Protein AF-A0AAJ2TDB2-F1 (afdb_monomer_lite)

Radius of gyration: 16.54 Å; chains: 1; bounding box: 40×27×43 Å

Sequence (113 aa):
MKLNRLGFLSLLSLLGILGLFVDNSGLLGFFGFLYYLRYFFVIPDELFQENVRKAASIGFFTGVAATGLVFALRVVLPVSIAPSVALATTFIVSVACFTIALVVFEIREQRGI

Foldseek 3Di:
DPFQPLLCLLVLLVQLVVCVVDVDVLSVVSVVSVVSNVSRVPDDDPLLVVLLVVLLVQLVVQLVVLLVVVVVCVVPPVDDDDPVNSNSVSNCRSVVSSVVSSVVSVVCVVVVD

Secondary structure (DSSP, 8-state):
-PPPGGGGGGGGHHHHHHHHHSS-HHHHGGGGGGGGGGGGGS---HHHHHHHHHHHHHHHHHHHHHHHHHHHHHHHSS----HHHHHHHHHHHHHHHHHHHHHHHHHHHHTT-

pLDDT: mean 90.5, std 6.98, range [53.47, 97.75]

Structure (mmCIF, N/CA/C/O backbone):
data_AF-A0AAJ2TDB2-F1
#
_entry.id   AF-A0AAJ2TDB2-F1
#
loop_
_atom_site.group_PDB
_atom_site.id
_atom_site.type_symbol
_atom_site.label_atom_id
_atom_site.label_alt_id
_atom_site.label_comp_id
_atom_site.label_asym_id
_atom_site.label_entity_id
_atom_site.label_seq_id
_atom_site.pdbx_PDB_ins_code
_atom_site.Cartn_x
_atom_site.Cartn_y
_atom_site.Cartn_z
_atom_site.occupancy
_atom_site.B_iso_or_equiv
_atom_site.auth_seq_id
_atom_site.auth_comp_id
_atom_site.auth_asym_id
_atom_site.auth_atom_id
_atom_site.pdbx_PDB_model_num
ATOM 1 N N . MET A 1 1 ? -19.004 16.560 14.061 1.00 53.47 1 MET A N 1
ATOM 2 C CA . MET A 1 1 ? -18.507 15.261 13.550 1.00 53.47 1 MET A CA 1
ATOM 3 C C . MET A 1 1 ? -17.001 15.365 13.366 1.00 53.47 1 MET A C 1
ATOM 5 O O . MET A 1 1 ? -16.560 16.313 12.729 1.00 53.47 1 MET A O 1
ATOM 9 N N . LYS A 1 2 ? -16.202 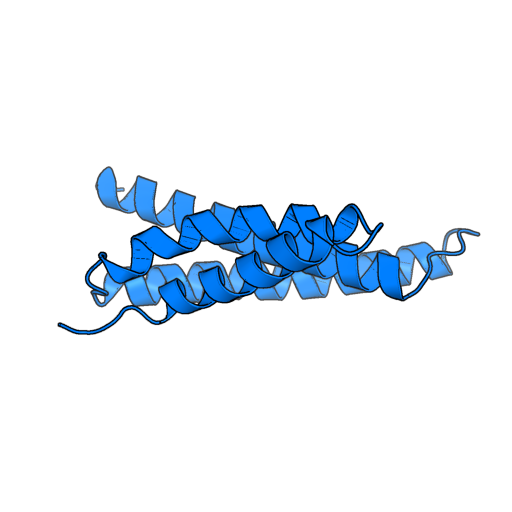14.463 13.952 1.00 67.62 2 LYS A N 1
ATOM 10 C CA . LYS A 1 2 ? -14.771 14.372 13.619 1.00 67.62 2 LYS A CA 1
ATOM 11 C C . LYS A 1 2 ? -14.659 13.661 12.270 1.00 67.62 2 LYS A C 1
ATOM 13 O O . LYS A 1 2 ? -15.073 12.514 12.162 1.00 67.62 2 LYS A O 1
ATOM 18 N N . LEU A 1 3 ? -14.150 14.354 11.254 1.00 78.38 3 LEU A N 1
ATOM 19 C CA . LEU A 1 3 ? -13.936 13.779 9.927 1.00 78.38 3 LEU A CA 1
ATOM 20 C C . LEU A 1 3 ? -12.788 12.761 9.982 1.00 78.38 3 LEU A C 1
ATOM 22 O O . LEU A 1 3 ? -11.709 13.071 10.495 1.00 78.38 3 LEU A O 1
ATOM 26 N N . ASN A 1 4 ? -13.001 11.559 9.449 1.00 87.44 4 ASN A N 1
ATOM 27 C CA . ASN A 1 4 ? -11.963 10.537 9.397 1.00 87.44 4 ASN A CA 1
ATOM 28 C C . ASN A 1 4 ? -10.972 10.830 8.265 1.00 87.44 4 ASN A C 1
ATOM 30 O O . ASN A 1 4 ? -11.334 10.855 7.088 1.00 87.44 4 ASN A O 1
ATOM 34 N N . ARG A 1 5 ? -9.697 11.014 8.620 1.00 88.25 5 ARG A N 1
ATOM 35 C CA . ARG A 1 5 ? -8.644 11.349 7.652 1.00 88.25 5 ARG A CA 1
ATOM 36 C C . ARG A 1 5 ? -8.361 10.220 6.661 1.00 88.25 5 ARG A C 1
ATOM 38 O O . ARG A 1 5 ? -7.878 10.500 5.571 1.00 88.25 5 ARG A O 1
ATOM 45 N N . LEU A 1 6 ? -8.699 8.974 6.995 1.00 91.88 6 LEU A N 1
ATOM 46 C CA . LEU A 1 6 ? -8.555 7.858 6.058 1.00 91.88 6 LEU A CA 1
ATOM 47 C C . LEU A 1 6 ? -9.476 7.962 4.853 1.00 91.88 6 LEU A C 1
ATOM 49 O O . LEU A 1 6 ? -9.132 7.443 3.796 1.00 91.88 6 LEU A O 1
ATOM 53 N N . GLY A 1 7 ? -10.600 8.673 4.981 1.00 90.88 7 GLY A N 1
ATOM 54 C CA . GLY A 1 7 ? -11.475 8.946 3.847 1.00 90.88 7 GLY A CA 1
ATOM 55 C C . GLY A 1 7 ? -10.728 9.628 2.701 1.00 90.88 7 GLY A C 1
ATOM 56 O O . GLY A 1 7 ? -10.973 9.313 1.547 1.00 90.88 7 GLY A O 1
ATOM 57 N N . PHE A 1 8 ? -9.730 10.472 2.988 1.00 93.62 8 PHE A N 1
ATOM 58 C CA . PHE A 1 8 ? -8.957 11.159 1.948 1.00 93.62 8 PHE A CA 1
ATOM 59 C C . PHE A 1 8 ? -8.136 10.225 1.054 1.00 93.62 8 PHE A C 1
ATOM 61 O O . PHE A 1 8 ? -7.792 10.630 -0.055 1.00 93.62 8 PHE A O 1
ATOM 68 N N . LEU A 1 9 ? -7.871 8.976 1.463 1.00 94.44 9 LEU A N 1
ATOM 69 C CA . LEU A 1 9 ? -7.261 7.993 0.563 1.00 94.44 9 LEU A CA 1
ATOM 70 C C . LEU A 1 9 ? -8.144 7.735 -0.661 1.00 94.44 9 LEU A C 1
ATOM 72 O O . LEU A 1 9 ? -7.618 7.427 -1.726 1.00 94.44 9 LEU A O 1
ATOM 76 N N . SER A 1 10 ? -9.462 7.925 -0.559 1.00 94.88 10 SER A N 1
ATOM 77 C CA . SER A 1 10 ? -10.351 7.775 -1.706 1.00 94.88 10 SER A CA 1
ATOM 78 C C . SER A 1 10 ? -10.112 8.811 -2.799 1.00 94.88 10 SER A C 1
ATOM 80 O O . SER A 1 10 ? -10.513 8.577 -3.928 1.00 94.88 10 SER A O 1
ATOM 82 N N . LEU A 1 11 ? -9.441 9.936 -2.525 1.00 94.62 11 LEU A N 1
ATOM 83 C CA . LEU A 1 11 ? -9.089 10.903 -3.571 1.00 94.62 11 LEU A CA 1
ATOM 84 C C . LEU A 1 11 ? -8.158 10.295 -4.625 1.00 94.62 11 LEU A C 1
ATOM 86 O O . LEU A 1 11 ? -8.188 10.712 -5.780 1.00 94.62 11 LEU A O 1
ATOM 90 N N . LEU A 1 12 ? -7.383 9.268 -4.261 1.00 94.06 12 LEU A N 1
ATOM 91 C CA . LEU A 1 12 ? -6.561 8.526 -5.212 1.00 94.06 12 LEU A CA 1
ATOM 92 C C . LEU A 1 12 ? -7.406 7.840 -6.291 1.00 94.06 12 LEU A C 1
ATOM 94 O O . LEU A 1 12 ? -6.919 7.674 -7.404 1.00 94.06 12 LEU A O 1
ATOM 98 N N . SER A 1 13 ? -8.682 7.524 -6.036 1.00 94.19 13 SER A N 1
ATOM 99 C CA . SER A 1 13 ? -9.551 6.940 -7.063 1.00 94.19 13 SER A CA 1
ATOM 100 C C . SER A 1 13 ? -9.858 7.895 -8.216 1.00 94.19 13 SER A C 1
ATOM 102 O O . SER A 1 13 ? -10.239 7.437 -9.292 1.00 94.19 13 SER A O 1
ATOM 104 N N . LEU A 1 14 ? -9.657 9.207 -8.039 1.00 93.38 14 LEU A N 1
ATOM 105 C CA . LEU A 1 14 ? -9.745 10.179 -9.132 1.00 93.38 14 LEU A CA 1
ATOM 106 C C .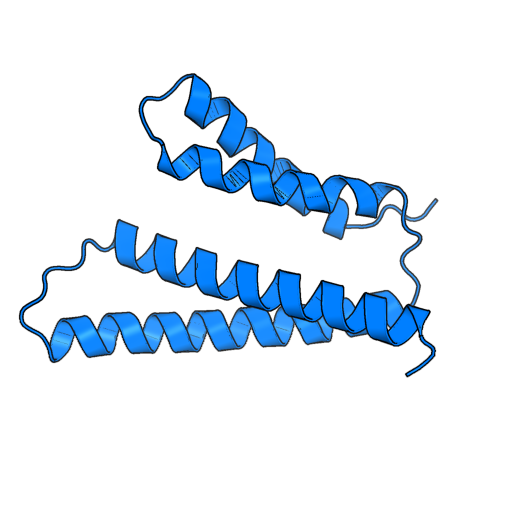 LEU A 1 14 ? -8.670 9.926 -10.201 1.00 93.38 14 LEU A C 1
ATOM 108 O O . LEU A 1 14 ? -8.906 10.196 -11.376 1.00 93.38 14 LEU A O 1
ATOM 112 N N . LEU A 1 15 ? -7.527 9.335 -9.831 1.00 92.25 15 LEU A N 1
ATOM 113 C CA . LEU A 1 15 ? -6.517 8.891 -10.799 1.00 92.25 15 LEU A CA 1
ATOM 114 C C . LEU A 1 15 ? -7.050 7.763 -11.693 1.00 92.25 15 LEU A C 1
ATOM 116 O O . LEU A 1 15 ? -6.709 7.708 -12.871 1.00 92.25 15 LEU A O 1
ATOM 120 N N . GLY A 1 16 ? -7.944 6.917 -11.170 1.00 90.75 16 GLY A N 1
ATOM 121 C CA . GLY A 1 16 ? -8.647 5.904 -11.959 1.00 90.75 16 GLY A CA 1
ATOM 122 C C . GLY A 1 16 ? -9.543 6.514 -13.031 1.00 90.75 16 GLY A C 1
ATOM 123 O O . GLY A 1 16 ? -9.565 6.028 -14.158 1.00 90.75 16 GLY A O 1
ATOM 124 N N . ILE A 1 17 ? -10.204 7.634 -12.718 1.00 89.44 17 ILE A N 1
ATOM 125 C CA . ILE A 1 17 ? -11.009 8.387 -13.688 1.00 89.44 17 ILE A CA 1
ATOM 126 C C . ILE A 1 17 ? -10.119 8.926 -14.813 1.00 89.44 17 ILE A C 1
ATOM 128 O O . ILE A 1 17 ? -10.480 8.808 -15.980 1.00 89.44 17 ILE A O 1
ATOM 132 N N . LEU A 1 18 ? -8.930 9.453 -14.494 1.00 89.81 18 LEU A N 1
ATOM 133 C CA . LEU A 1 18 ? -7.962 9.877 -15.514 1.00 89.81 18 LEU A CA 1
ATOM 134 C C . LEU A 1 18 ? -7.524 8.712 -16.414 1.00 89.81 18 LEU A C 1
ATOM 136 O O . LEU A 1 18 ? -7.347 8.908 -17.613 1.00 89.81 18 LEU A O 1
ATOM 140 N N . GLY A 1 19 ? -7.426 7.500 -15.866 1.00 86.94 19 GLY A N 1
ATOM 141 C CA . GLY A 1 19 ? -7.150 6.275 -16.621 1.00 86.94 19 GLY A CA 1
ATOM 142 C C . GLY A 1 19 ? -8.220 5.877 -17.642 1.00 86.94 19 GLY A C 1
ATOM 143 O O . GLY A 1 19 ? -7.958 5.009 -18.463 1.00 86.94 19 GLY A O 1
ATOM 144 N N . LEU A 1 20 ? -9.410 6.487 -17.615 1.00 85.75 20 LEU A N 1
ATOM 145 C CA . LEU A 1 20 ? -10.422 6.311 -18.665 1.00 85.75 20 LEU A CA 1
ATOM 146 C C . LEU A 1 20 ? -10.193 7.248 -19.858 1.00 85.75 20 LEU A C 1
ATOM 148 O O . LEU A 1 20 ? -10.619 6.945 -20.968 1.00 85.75 20 LEU A O 1
ATOM 152 N N . PHE A 1 21 ? -9.539 8.389 -19.628 1.00 88.00 21 PHE A N 1
ATOM 153 C CA . PHE A 1 21 ? -9.225 9.377 -20.665 1.00 88.00 21 PHE A CA 1
ATOM 154 C C . PHE A 1 21 ? -7.827 9.179 -21.259 1.00 88.00 21 PHE A C 1
ATOM 156 O O . PHE A 1 21 ? -7.552 9.636 -22.366 1.00 88.00 21 PHE A O 1
ATOM 163 N N . VAL A 1 22 ? -6.942 8.517 -20.517 1.00 84.25 22 VAL A N 1
ATOM 164 C CA . VAL A 1 22 ? -5.570 8.197 -20.912 1.00 84.25 22 VAL A CA 1
ATOM 165 C C . VAL A 1 22 ? -5.494 6.698 -21.178 1.00 84.25 22 VAL A C 1
ATOM 167 O O . VAL A 1 22 ? -5.959 5.925 -20.350 1.00 84.25 22 VAL A O 1
ATOM 170 N N . ASP A 1 23 ? -4.868 6.276 -22.280 1.00 81.19 23 ASP A N 1
ATOM 171 C CA . ASP A 1 23 ? -4.665 4.860 -22.647 1.00 81.19 23 ASP A CA 1
ATOM 172 C C . ASP A 1 23 ? -3.617 4.165 -21.746 1.00 81.19 23 ASP A C 1
ATOM 174 O O . ASP A 1 23 ? -2.597 3.638 -22.184 1.00 81.19 23 ASP A O 1
ATOM 178 N N . ASN A 1 24 ? -3.813 4.252 -20.429 1.00 84.12 24 ASN A N 1
ATOM 179 C CA . ASN A 1 24 ? -2.951 3.684 -19.407 1.00 84.12 24 ASN A CA 1
ATOM 180 C C . ASN A 1 24 ? -3.798 2.872 -18.428 1.00 84.12 24 ASN A C 1
ATOM 182 O O . ASN A 1 24 ? -4.280 3.373 -17.408 1.00 84.12 24 ASN A O 1
ATOM 186 N N . SER A 1 25 ? -3.918 1.576 -18.716 1.00 83.31 25 SER A N 1
ATOM 187 C CA . SER A 1 25 ? -4.698 0.633 -17.911 1.00 83.31 25 SER A CA 1
ATOM 188 C C . SER A 1 25 ? -4.218 0.524 -16.458 1.00 83.31 25 SER A C 1
ATOM 190 O O . SER A 1 25 ? -4.998 0.143 -15.590 1.00 83.31 25 SER A O 1
ATOM 192 N N . GLY A 1 26 ? -2.965 0.891 -16.158 1.00 84.00 26 GLY A N 1
ATOM 193 C CA . GLY A 1 26 ? -2.435 0.880 -14.793 1.00 84.00 26 GLY A CA 1
ATOM 194 C C . GLY A 1 26 ? -3.146 1.870 -13.867 1.00 84.00 26 GLY A C 1
ATOM 195 O O . GLY A 1 26 ? -3.305 1.598 -12.677 1.00 84.00 26 GLY A O 1
ATOM 196 N N . LEU A 1 27 ? -3.644 2.986 -14.410 1.00 88.88 27 LEU A N 1
ATOM 197 C CA . LEU A 1 27 ? -4.395 3.979 -13.641 1.00 88.88 27 LEU A CA 1
ATOM 198 C C . LEU A 1 27 ? -5.740 3.432 -13.146 1.00 88.88 27 LEU A C 1
ATOM 200 O O . LEU A 1 27 ? -6.181 3.800 -12.061 1.00 88.88 27 LEU A O 1
ATOM 204 N N . LEU A 1 28 ? -6.360 2.495 -13.869 1.00 90.56 28 LEU A N 1
ATOM 205 C CA . LEU A 1 28 ? -7.641 1.898 -13.472 1.00 90.56 28 LEU A CA 1
ATOM 206 C C . LEU A 1 28 ? -7.553 1.165 -12.124 1.00 90.56 28 LEU A C 1
ATOM 208 O O . LEU A 1 28 ? -8.534 1.118 -11.384 1.00 90.56 28 LEU A O 1
ATOM 212 N N . GLY A 1 29 ? -6.371 0.661 -11.750 1.00 89.25 29 GLY A N 1
ATOM 213 C CA . GLY A 1 29 ? -6.146 0.034 -10.443 1.00 89.25 29 GLY A CA 1
ATOM 214 C C . GLY A 1 29 ? -6.434 0.966 -9.259 1.00 89.25 29 GLY A C 1
ATOM 215 O O . GLY A 1 29 ? -6.816 0.504 -8.183 1.00 89.25 29 GLY A O 1
ATOM 216 N N . PHE A 1 30 ? -6.350 2.286 -9.458 1.00 93.25 30 PHE A N 1
ATOM 217 C CA . PHE A 1 30 ? -6.665 3.260 -8.418 1.00 93.25 30 PHE A CA 1
ATOM 218 C C . PHE A 1 30 ? -8.154 3.303 -8.048 1.00 93.25 30 PHE A C 1
ATOM 220 O O . PHE A 1 30 ? -8.487 3.794 -6.969 1.00 93.25 30 PHE A O 1
ATOM 227 N N . PHE A 1 31 ? -9.058 2.730 -8.851 1.00 93.75 31 PHE A N 1
ATOM 228 C CA . PHE A 1 31 ? -10.460 2.581 -8.444 1.00 93.75 31 PHE A CA 1
ATOM 229 C C 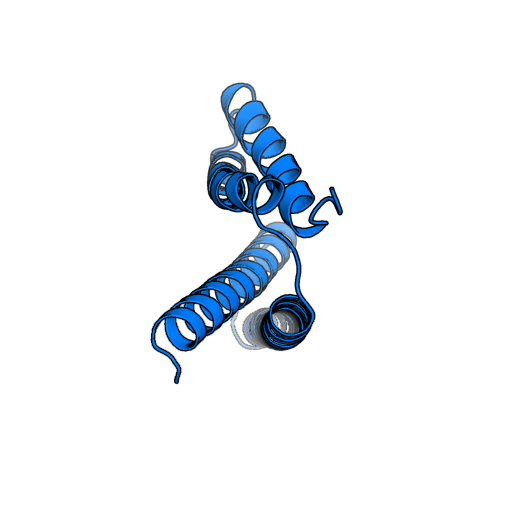. PHE A 1 31 ? -10.631 1.743 -7.172 1.00 93.75 31 PHE A C 1
ATOM 231 O O . PHE A 1 31 ? -11.597 1.957 -6.443 1.00 93.75 31 PHE A O 1
ATOM 238 N N . GLY A 1 32 ? -9.669 0.877 -6.827 1.00 91.88 32 GLY A N 1
ATOM 239 C CA . GLY A 1 32 ? -9.662 0.173 -5.541 1.00 91.88 32 GLY A CA 1
ATOM 240 C C . GLY A 1 32 ? -9.702 1.115 -4.329 1.00 91.88 32 GLY A C 1
ATOM 241 O O . GLY A 1 32 ? -10.266 0.767 -3.292 1.00 91.88 32 GLY A O 1
ATOM 242 N N . PHE A 1 33 ? -9.204 2.350 -4.466 1.00 95.06 33 PHE A N 1
ATOM 243 C CA . PHE A 1 33 ? -9.258 3.346 -3.396 1.00 95.06 33 PHE A CA 1
ATOM 244 C C . PHE A 1 33 ? -10.671 3.882 -3.114 1.00 95.06 33 PHE A C 1
ATOM 246 O O . PHE A 1 33 ? -10.881 4.468 -2.051 1.00 95.06 33 PHE A O 1
ATOM 253 N N . LEU A 1 34 ? -11.668 3.631 -3.977 1.00 95.06 34 LEU A N 1
ATOM 254 C CA . LEU A 1 34 ? -13.075 3.958 -3.685 1.00 95.06 34 LEU A CA 1
ATOM 255 C C . LEU A 1 34 ? -13.564 3.297 -2.395 1.00 95.06 34 LEU A C 1
ATOM 257 O O . LEU A 1 34 ? -14.408 3.861 -1.702 1.00 95.06 34 LEU A O 1
ATOM 261 N N . TYR A 1 35 ? -12.987 2.146 -2.032 1.00 93.31 35 TYR A N 1
ATOM 262 C CA . TYR A 1 35 ? -13.260 1.470 -0.767 1.00 93.31 35 TYR A CA 1
ATOM 263 C C . TYR A 1 35 ? -13.120 2.400 0.447 1.00 93.31 35 TYR A C 1
ATOM 265 O O . TYR A 1 35 ? -13.889 2.298 1.403 1.00 93.31 35 TYR A O 1
ATOM 273 N N . TYR A 1 36 ? -12.186 3.355 0.396 1.00 94.44 36 TYR A N 1
ATOM 274 C CA . TYR A 1 36 ? -11.921 4.269 1.502 1.00 94.44 36 TYR A CA 1
ATOM 275 C C . TYR A 1 36 ? -13.003 5.342 1.699 1.00 94.44 36 TYR A C 1
ATOM 277 O O . TYR A 1 36 ? -13.057 5.934 2.776 1.00 94.44 36 TYR A O 1
ATOM 285 N N . LEU A 1 37 ? -13.916 5.556 0.738 1.00 93.50 37 LEU A N 1
ATOM 286 C CA . LEU A 1 37 ? -15.018 6.524 0.881 1.00 93.50 37 LEU A CA 1
ATOM 287 C C . LEU A 1 37 ? -15.882 6.242 2.113 1.00 93.50 37 LEU A C 1
ATOM 289 O O . LEU A 1 37 ? -16.346 7.173 2.772 1.00 93.50 37 LEU A O 1
ATOM 293 N N . ARG A 1 38 ? -16.057 4.962 2.466 1.00 91.94 38 ARG A N 1
ATOM 294 C CA . ARG A 1 38 ? -16.851 4.555 3.633 1.00 91.94 38 ARG A CA 1
ATOM 295 C C . ARG A 1 38 ? -16.340 5.178 4.933 1.00 91.94 38 ARG A C 1
ATOM 297 O O . ARG A 1 38 ? -17.133 5.454 5.826 1.00 91.94 38 ARG A O 1
ATOM 304 N N . TYR A 1 39 ? -15.035 5.450 5.030 1.00 90.69 39 TYR A N 1
ATOM 305 C CA . TYR A 1 39 ? -14.429 5.975 6.249 1.00 90.69 39 TYR A CA 1
ATOM 306 C C . TYR A 1 39 ? -14.864 7.399 6.571 1.00 90.69 39 TYR A C 1
ATOM 308 O O . TYR A 1 39 ? -14.845 7.751 7.745 1.00 90.69 39 TYR A O 1
ATOM 316 N N . PHE A 1 40 ? -15.335 8.192 5.600 1.00 89.31 40 PHE A N 1
ATOM 317 C CA . PHE A 1 40 ? -15.923 9.506 5.892 1.00 89.31 40 PHE A CA 1
ATOM 318 C C . PHE A 1 40 ? -17.132 9.427 6.836 1.00 89.31 40 PHE A C 1
ATOM 320 O O . PHE A 1 40 ? -17.395 10.383 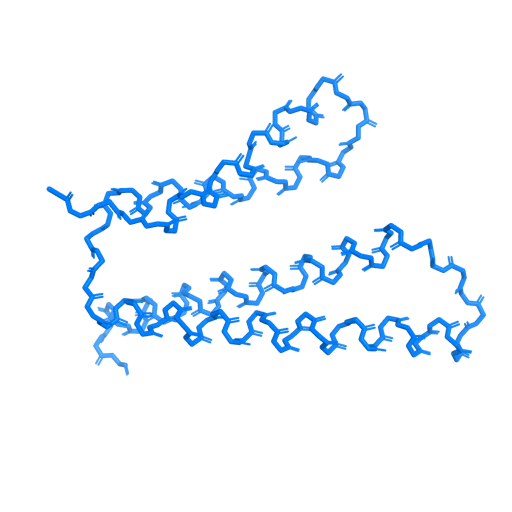7.564 1.00 89.31 40 PHE A O 1
ATOM 327 N N . PHE A 1 41 ? -17.823 8.284 6.856 1.00 86.38 41 PHE A N 1
ATOM 328 C CA . PHE A 1 41 ? -18.997 8.029 7.691 1.00 86.38 41 PHE A CA 1
ATOM 329 C C . PHE A 1 41 ? -18.674 7.231 8.966 1.00 86.38 41 PHE A C 1
ATOM 331 O O . PHE A 1 41 ? -19.558 7.024 9.793 1.00 86.38 41 PHE A O 1
ATOM 338 N N . VAL A 1 42 ? -17.421 6.799 9.150 1.00 85.38 42 VAL A N 1
ATOM 339 C CA . VAL A 1 42 ? -16.969 6.063 10.340 1.00 85.38 42 VAL A CA 1
ATOM 340 C C . VAL A 1 42 ? -16.421 7.046 11.368 1.00 85.38 42 VAL A C 1
ATOM 342 O O . VAL A 1 42 ? -15.562 7.872 11.049 1.00 85.38 42 VAL A O 1
ATOM 345 N N . ILE A 1 43 ? -16.888 6.941 12.613 1.00 84.88 43 ILE A N 1
ATOM 346 C CA . ILE A 1 43 ? -16.380 7.747 13.725 1.00 84.88 43 ILE A CA 1
ATOM 347 C C . ILE A 1 43 ? -15.012 7.185 14.141 1.00 84.88 43 ILE A C 1
ATOM 349 O O . ILE A 1 43 ? -14.942 6.023 14.527 1.00 84.88 43 ILE A O 1
ATOM 353 N N . PRO A 1 44 ? -13.926 7.975 14.074 1.00 82.44 44 PRO A N 1
ATOM 354 C CA . PRO A 1 44 ? -12.611 7.507 14.486 1.00 82.44 44 PRO A CA 1
ATOM 355 C C . PRO A 1 44 ? -12.498 7.537 16.017 1.00 82.44 44 PRO A C 1
ATOM 357 O O . PRO A 1 44 ? -12.265 8.605 16.594 1.00 82.44 44 PRO A O 1
ATOM 360 N N . ASP A 1 45 ? -12.669 6.388 16.663 1.00 87.94 45 ASP A N 1
ATOM 361 C CA . ASP A 1 45 ? -12.341 6.201 18.078 1.00 87.94 45 ASP A CA 1
ATOM 362 C C . ASP A 1 45 ? -10.835 5.925 18.284 1.00 87.94 45 ASP A C 1
ATOM 364 O O . ASP A 1 45 ? -10.042 5.914 17.335 1.00 87.94 45 ASP A O 1
ATOM 368 N N . GLU A 1 46 ? -10.404 5.797 19.543 1.00 88.44 46 GLU A N 1
ATOM 369 C CA . GLU A 1 46 ? -8.985 5.606 19.877 1.00 88.44 46 GLU A CA 1
ATOM 370 C C . GLU A 1 46 ? -8.450 4.249 19.403 1.00 88.44 46 GLU A C 1
ATOM 372 O O . GLU A 1 46 ? -7.329 4.182 18.889 1.00 88.44 46 GLU A O 1
ATOM 377 N N . LEU A 1 47 ? -9.265 3.195 19.506 1.00 88.88 47 LEU A N 1
ATOM 378 C CA . LEU A 1 47 ? -8.900 1.844 19.089 1.00 88.88 47 LEU A CA 1
ATOM 379 C C . LEU A 1 47 ? -8.728 1.761 17.568 1.00 88.88 47 LEU A C 1
ATOM 381 O O . LEU A 1 47 ? -7.719 1.247 17.082 1.00 88.88 47 LEU A O 1
ATOM 385 N N . PHE A 1 48 ? -9.640 2.368 16.811 1.00 90.81 48 PHE A N 1
ATOM 386 C CA . PHE A 1 48 ? -9.530 2.517 15.368 1.00 90.81 48 PHE A CA 1
ATOM 387 C C . PHE A 1 48 ? -8.238 3.244 14.985 1.00 90.81 48 PHE A C 1
ATOM 389 O O . PHE A 1 48 ? -7.499 2.779 14.120 1.00 90.81 48 PHE A O 1
ATOM 396 N N . GLN A 1 49 ? -7.899 4.355 15.650 1.00 91.25 49 GLN A N 1
ATOM 397 C CA . GLN A 1 49 ? -6.639 5.065 15.389 1.00 91.25 49 GLN A CA 1
ATOM 398 C C . GLN A 1 49 ? -5.405 4.192 15.662 1.00 91.25 49 GLN A C 1
ATOM 400 O O . GLN A 1 49 ? -4.417 4.271 14.926 1.00 91.25 49 GLN A O 1
ATOM 405 N N . GLU A 1 50 ? -5.444 3.347 16.690 1.00 93.75 50 GLU A N 1
ATOM 406 C CA . GLU A 1 50 ? -4.373 2.393 16.972 1.00 93.75 50 GLU A CA 1
ATOM 407 C C . GLU A 1 50 ? -4.269 1.310 15.887 1.00 93.75 50 GLU A C 1
ATOM 409 O O . GLU A 1 50 ? -3.175 1.055 15.374 1.00 93.75 50 GLU A O 1
ATOM 414 N N . ASN A 1 51 ? -5.397 0.728 15.473 1.00 94.19 51 ASN A N 1
ATOM 415 C CA . ASN A 1 51 ? -5.466 -0.265 14.398 1.00 94.19 51 ASN A CA 1
ATOM 416 C C . ASN A 1 51 ? -4.920 0.294 13.081 1.00 94.19 51 ASN A C 1
ATOM 418 O O . ASN A 1 51 ? -4.149 -0.367 12.385 1.00 94.19 51 ASN A O 1
ATOM 422 N N . VAL A 1 52 ? -5.223 1.555 12.785 1.00 94.75 52 VAL A N 1
ATOM 423 C CA . VAL A 1 52 ? -4.705 2.268 11.615 1.00 94.75 52 VAL A CA 1
ATOM 424 C C . VAL A 1 52 ? -3.194 2.451 11.692 1.00 94.75 52 VAL A C 1
ATOM 426 O O . VAL A 1 52 ? -2.510 2.232 10.696 1.00 94.75 52 VAL A O 1
ATOM 429 N N . ARG A 1 53 ? -2.637 2.795 12.860 1.00 95.50 53 ARG A N 1
ATOM 430 C CA . ARG A 1 53 ? -1.178 2.902 13.057 1.00 95.50 53 ARG A CA 1
ATOM 431 C C . ARG A 1 53 ? -0.472 1.551 12.932 1.00 95.50 53 ARG A C 1
ATOM 433 O O . ARG A 1 53 ? 0.606 1.483 12.336 1.00 95.50 53 ARG A O 1
ATOM 440 N N . LYS A 1 54 ? -1.076 0.478 13.452 1.00 95.88 54 LYS A N 1
ATOM 441 C CA . LYS A 1 54 ? -0.568 -0.897 13.301 1.00 95.88 54 LYS A CA 1
ATOM 442 C C . LYS A 1 54 ? -0.577 -1.314 11.833 1.00 95.88 54 LYS A C 1
ATOM 444 O O . LYS A 1 54 ? 0.449 -1.753 11.317 1.00 95.88 54 LYS A O 1
ATOM 449 N N . ALA A 1 55 ? -1.694 -1.103 11.139 1.00 96.69 55 ALA A N 1
ATOM 450 C CA . ALA A 1 55 ? -1.812 -1.381 9.713 1.00 96.69 55 ALA A CA 1
ATOM 451 C C . ALA A 1 55 ? -0.813 -0.548 8.895 1.00 96.69 55 ALA A C 1
ATOM 453 O O . ALA A 1 55 ? -0.140 -1.088 8.019 1.00 96.69 55 ALA A O 1
ATOM 454 N N . ALA A 1 56 ? -0.662 0.745 9.203 1.00 9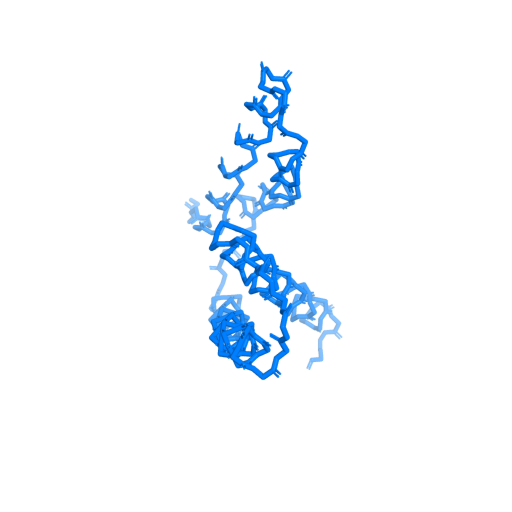6.19 56 ALA A N 1
ATOM 455 C CA . ALA A 1 56 ? 0.284 1.639 8.532 1.00 96.19 56 ALA A CA 1
ATOM 456 C C . ALA A 1 56 ? 1.732 1.177 8.714 1.00 96.19 56 ALA A C 1
ATOM 458 O O . ALA A 1 56 ? 2.496 1.172 7.752 1.00 96.19 56 ALA A O 1
ATOM 459 N N . SER A 1 57 ? 2.093 0.719 9.916 1.00 97.56 57 SER A N 1
ATOM 460 C CA . SER A 1 57 ? 3.404 0.116 10.177 1.00 97.56 57 SER A CA 1
ATOM 461 C C . SER A 1 57 ? 3.633 -1.122 9.306 1.00 97.56 57 SER A C 1
ATOM 463 O O . SER A 1 57 ? 4.675 -1.232 8.663 1.00 97.56 57 SER A O 1
ATOM 465 N N . ILE A 1 58 ? 2.646 -2.023 9.214 1.00 97.44 58 ILE A N 1
ATOM 466 C CA . ILE A 1 58 ? 2.723 -3.212 8.349 1.00 97.44 58 ILE A CA 1
ATOM 467 C C . ILE A 1 58 ? 2.906 -2.801 6.883 1.00 97.44 58 ILE A C 1
ATOM 469 O O . ILE A 1 58 ? 3.812 -3.300 6.216 1.00 97.44 58 ILE A O 1
ATOM 473 N N . GLY A 1 59 ? 2.096 -1.863 6.384 1.00 97.25 59 GLY A N 1
ATOM 474 C CA . GLY A 1 59 ? 2.218 -1.337 5.022 1.00 97.25 59 GLY A CA 1
ATOM 475 C C . GLY A 1 59 ? 3.589 -0.718 4.747 1.00 97.25 59 GLY A C 1
ATOM 476 O O . GLY A 1 59 ? 4.192 -0.977 3.706 1.00 97.25 59 GLY A O 1
ATOM 477 N N . PHE A 1 60 ? 4.130 0.049 5.693 1.00 97.31 60 PHE A N 1
ATOM 478 C CA . PHE A 1 60 ? 5.448 0.665 5.566 1.00 97.31 60 PHE A CA 1
ATOM 479 C C . PHE A 1 60 ? 6.563 -0.384 5.488 1.00 97.31 60 PHE A C 1
ATOM 481 O O . PHE A 1 60 ? 7.330 -0.394 4.526 1.00 97.31 60 PHE A O 1
ATOM 488 N N . PHE A 1 61 ? 6.635 -1.306 6.454 1.00 97.75 61 PHE A N 1
ATOM 489 C CA . PHE A 1 61 ? 7.698 -2.315 6.486 1.00 97.75 61 PHE A CA 1
ATOM 490 C C . PHE A 1 61 ? 7.619 -3.287 5.307 1.00 97.75 61 PHE A C 1
ATOM 492 O O . PHE A 1 61 ? 8.653 -3.637 4.742 1.00 97.75 61 PHE A O 1
ATOM 499 N N . THR A 1 62 ? 6.414 -3.677 4.883 1.00 97.69 62 THR A N 1
ATOM 500 C CA . THR A 1 62 ? 6.236 -4.501 3.675 1.00 97.69 62 THR A CA 1
ATOM 501 C C . THR A 1 62 ? 6.659 -3.755 2.411 1.00 97.69 62 THR A C 1
ATOM 503 O O . THR A 1 62 ? 7.318 -4.346 1.562 1.00 97.69 62 THR A O 1
ATOM 506 N N . GLY A 1 63 ? 6.382 -2.451 2.306 1.00 96.62 63 GLY A N 1
ATOM 507 C CA . GLY A 1 63 ? 6.858 -1.607 1.206 1.00 96.62 63 GLY A CA 1
ATOM 508 C C . GLY A 1 63 ? 8.383 -1.469 1.160 1.00 96.62 63 GLY A C 1
ATOM 509 O O . GLY A 1 63 ? 8.988 -1.604 0.093 1.00 96.62 63 GLY A O 1
ATOM 510 N N . VAL A 1 64 ? 9.025 -1.260 2.315 1.00 96.69 64 VAL A N 1
ATOM 511 C CA . VAL A 1 64 ? 10.494 -1.212 2.434 1.00 96.69 64 VAL A CA 1
ATOM 512 C C . VAL A 1 64 ? 11.111 -2.561 2.057 1.00 96.69 64 VAL A C 1
ATOM 514 O O . VAL A 1 64 ? 12.040 -2.605 1.250 1.00 96.69 64 VAL A O 1
ATOM 517 N N . ALA A 1 65 ? 10.564 -3.664 2.575 1.00 97.06 65 ALA A N 1
ATOM 518 C CA . ALA A 1 65 ? 11.025 -5.012 2.259 1.00 97.06 65 ALA A CA 1
ATOM 519 C C . ALA A 1 65 ? 10.859 -5.339 0.767 1.00 97.06 65 ALA A C 1
ATOM 521 O O . ALA A 1 65 ? 11.800 -5.819 0.137 1.00 97.06 65 ALA A O 1
ATOM 522 N N . ALA A 1 66 ? 9.702 -5.016 0.178 1.00 96.31 66 ALA A N 1
ATOM 523 C CA . ALA A 1 66 ? 9.448 -5.188 -1.249 1.00 96.31 66 ALA A CA 1
ATOM 524 C C . ALA A 1 66 ? 10.430 -4.370 -2.097 1.00 96.31 66 ALA A C 1
ATOM 526 O O . ALA A 1 66 ? 10.949 -4.868 -3.091 1.00 96.31 66 ALA A O 1
ATOM 527 N N . THR A 1 67 ? 10.736 -3.138 -1.682 1.00 94.38 67 THR A N 1
ATOM 528 C CA . THR A 1 67 ? 11.718 -2.291 -2.371 1.00 94.38 67 THR A CA 1
ATOM 529 C C . THR A 1 67 ? 13.099 -2.933 -2.346 1.00 94.38 67 THR A C 1
ATOM 531 O O . THR A 1 67 ? 13.700 -3.121 -3.403 1.00 94.38 67 THR A O 1
ATOM 534 N N . GLY A 1 68 ? 13.579 -3.344 -1.169 1.00 93.94 68 GLY A N 1
ATOM 535 C CA . GLY A 1 68 ? 14.857 -4.047 -1.044 1.00 93.94 68 GLY A CA 1
ATOM 536 C C . GLY A 1 68 ? 14.912 -5.315 -1.900 1.00 93.94 68 GLY A C 1
ATOM 537 O O . GLY A 1 68 ? 15.892 -5.536 -2.609 1.00 93.94 68 GLY A O 1
ATOM 538 N N . LEU A 1 69 ? 13.831 -6.101 -1.905 1.00 94.31 69 LEU A N 1
ATOM 539 C CA . LEU A 1 69 ? 13.722 -7.322 -2.699 1.00 94.31 69 LEU A CA 1
ATOM 540 C C . LEU A 1 69 ? 13.797 -7.044 -4.206 1.00 94.31 69 LEU A C 1
ATOM 542 O O . LEU A 1 69 ? 14.557 -7.708 -4.905 1.00 94.31 69 LEU A O 1
ATOM 546 N N . VAL A 1 70 ? 13.060 -6.054 -4.716 1.00 93.00 70 VAL A N 1
ATOM 547 C CA . VAL A 1 70 ? 13.069 -5.711 -6.149 1.00 93.00 70 VAL A CA 1
ATOM 548 C C . VAL A 1 70 ? 14.458 -5.255 -6.604 1.00 93.00 70 VAL A C 1
ATOM 550 O O . VAL A 1 70 ? 14.926 -5.677 -7.663 1.00 93.00 70 VAL A O 1
ATOM 553 N N . PHE A 1 71 ? 15.154 -4.442 -5.803 1.00 89.75 71 PHE A N 1
ATOM 554 C CA . PHE A 1 71 ? 16.524 -4.027 -6.119 1.00 89.75 71 PHE A CA 1
ATOM 555 C C . PHE A 1 71 ? 17.520 -5.189 -6.037 1.00 89.75 71 PHE A C 1
ATOM 557 O O . PHE A 1 71 ? 18.361 -5.318 -6.925 1.00 89.75 71 PHE A O 1
ATOM 564 N N . ALA A 1 72 ? 17.402 -6.065 -5.037 1.00 91.38 72 ALA A N 1
ATOM 565 C CA . ALA A 1 72 ? 18.240 -7.258 -4.935 1.00 91.38 72 ALA A CA 1
ATOM 566 C C . ALA A 1 72 ? 18.050 -8.188 -6.146 1.00 91.38 72 ALA A C 1
ATOM 568 O O . ALA A 1 72 ? 19.029 -8.613 -6.758 1.00 91.38 72 ALA A O 1
ATOM 569 N N . LEU A 1 73 ? 16.800 -8.439 -6.553 1.00 90.56 73 LEU A N 1
ATOM 570 C CA . LEU A 1 73 ? 16.481 -9.250 -7.732 1.00 90.56 73 LEU A CA 1
ATOM 571 C C . LEU A 1 73 ? 17.054 -8.648 -9.014 1.00 90.56 73 LEU A C 1
ATOM 573 O O . LEU A 1 73 ? 17.574 -9.384 -9.845 1.00 90.56 73 LEU A O 1
ATOM 577 N N . ARG A 1 74 ? 17.013 -7.320 -9.161 1.00 87.31 74 ARG A N 1
ATOM 578 C CA . ARG A 1 74 ? 17.601 -6.623 -10.312 1.00 87.31 74 ARG A CA 1
ATOM 579 C C . ARG A 1 74 ? 19.125 -6.771 -10.394 1.00 87.31 74 ARG A C 1
ATOM 581 O O . ARG A 1 74 ? 19.670 -6.717 -11.489 1.00 87.31 74 ARG A O 1
ATOM 588 N N . VAL A 1 75 ? 19.812 -6.906 -9.260 1.00 87.62 75 VAL A N 1
ATOM 589 C CA . VAL A 1 75 ? 21.273 -7.100 -9.220 1.00 87.62 75 VAL A CA 1
ATOM 590 C C . VAL A 1 75 ? 21.647 -8.556 -9.498 1.00 87.62 75 VAL A C 1
ATOM 592 O O . VAL A 1 75 ? 22.622 -8.813 -10.196 1.00 87.62 75 VAL A O 1
ATOM 595 N N . VAL A 1 76 ? 20.889 -9.505 -8.944 1.00 91.81 76 VAL A N 1
ATOM 596 C CA . VAL A 1 76 ? 21.210 -10.940 -9.018 1.00 91.81 76 VAL A CA 1
ATOM 597 C C . VAL A 1 76 ? 20.753 -11.570 -10.334 1.00 91.81 76 VAL A C 1
ATOM 599 O O . VAL A 1 76 ? 21.426 -12.455 -10.860 1.00 91.81 76 VAL A O 1
ATOM 602 N N . LEU A 1 77 ? 19.612 -11.138 -10.869 1.00 88.81 77 LEU A N 1
ATOM 603 C CA . LEU A 1 77 ? 19.046 -11.678 -12.101 1.00 88.81 77 LEU A CA 1
ATOM 604 C C . LEU A 1 77 ? 19.351 -10.741 -13.278 1.00 88.81 77 LEU A C 1
ATOM 606 O O . LEU A 1 77 ? 19.273 -9.523 -13.117 1.00 88.81 77 LEU A O 1
ATOM 610 N N . PRO A 1 78 ? 19.603 -11.265 -14.493 1.00 79.44 78 PRO A N 1
ATOM 611 C CA . PRO A 1 78 ? 19.786 -10.463 -15.706 1.00 79.44 78 PRO A CA 1
ATOM 612 C C . PRO A 1 78 ? 18.443 -9.910 -16.229 1.00 79.44 78 PRO A C 1
ATOM 614 O O . PRO A 1 78 ? 18.129 -10.001 -17.413 1.00 79.44 78 PRO A O 1
ATOM 617 N N . VAL A 1 79 ? 17.609 -9.372 -15.336 1.00 78.25 79 VAL A N 1
ATOM 618 C CA . VAL A 1 79 ? 16.275 -8.849 -15.637 1.00 78.25 79 VAL A CA 1
ATOM 619 C C . VAL A 1 79 ? 16.319 -7.327 -15.583 1.00 78.25 79 VAL A C 1
ATOM 621 O O . VAL A 1 79 ? 16.571 -6.722 -14.541 1.00 78.25 79 VAL A O 1
ATOM 624 N N . SER A 1 80 ? 16.022 -6.690 -16.714 1.00 82.75 80 SER A N 1
ATOM 625 C CA . SER A 1 80 ? 15.861 -5.238 -16.779 1.00 82.75 80 SER A CA 1
ATOM 626 C C . SER A 1 80 ? 14.459 -4.847 -16.312 1.00 82.75 80 SER A C 1
ATOM 628 O O . SER A 1 80 ? 13.506 -4.830 -17.090 1.00 82.75 80 SER A O 1
ATOM 630 N N . ILE A 1 81 ? 14.317 -4.555 -15.018 1.00 82.94 81 ILE A N 1
ATOM 631 C CA . ILE A 1 81 ? 13.078 -4.003 -14.459 1.00 82.94 81 ILE A CA 1
ATOM 632 C C . ILE A 1 81 ? 13.125 -2.481 -14.602 1.00 82.94 81 ILE A C 1
ATOM 634 O O . ILE A 1 81 ? 13.998 -1.818 -14.029 1.00 82.94 81 ILE A O 1
ATOM 638 N N . ALA A 1 82 ? 12.172 -1.914 -15.345 1.00 88.38 82 ALA A N 1
ATOM 639 C CA . ALA A 1 82 ? 12.020 -0.467 -15.443 1.00 88.38 82 ALA A CA 1
ATOM 640 C C . ALA A 1 82 ? 11.776 0.142 -14.042 1.00 88.38 82 ALA A C 1
ATOM 642 O O . ALA A 1 82 ? 10.953 -0.388 -13.289 1.00 88.38 82 ALA A O 1
ATOM 643 N N . PRO A 1 83 ? 12.431 1.263 -13.672 1.00 85.19 83 PRO A N 1
ATOM 644 C CA . PRO A 1 83 ? 12.256 1.881 -12.352 1.00 85.19 83 PRO A CA 1
ATOM 645 C C . PRO A 1 83 ? 10.798 2.211 -12.002 1.00 85.19 83 PRO A C 1
ATOM 647 O O . PRO A 1 83 ? 10.399 2.088 -10.847 1.00 85.19 83 PRO A O 1
ATOM 650 N N . SER A 1 84 ? 9.989 2.580 -12.999 1.00 88.44 84 SER A N 1
ATOM 651 C CA . SER A 1 84 ? 8.553 2.836 -12.838 1.00 88.44 84 SER A CA 1
ATOM 652 C C . SER A 1 84 ? 7.774 1.587 -12.422 1.00 88.44 84 SER A C 1
ATOM 654 O O . SER A 1 84 ? 6.922 1.667 -11.542 1.00 88.44 84 SER A O 1
ATOM 656 N N . VAL A 1 85 ? 8.094 0.426 -13.001 1.00 88.81 85 VAL A N 1
ATOM 657 C CA . VAL A 1 85 ? 7.474 -0.861 -12.652 1.00 88.81 85 VAL A CA 1
ATOM 658 C C . VAL A 1 85 ? 7.888 -1.281 -11.245 1.00 88.81 85 VAL A C 1
ATOM 660 O O . VAL A 1 85 ? 7.038 -1.675 -10.449 1.00 88.81 85 VAL A O 1
ATOM 663 N N . ALA A 1 86 ? 9.170 -1.126 -10.900 1.00 90.69 86 ALA A N 1
ATOM 664 C CA . ALA A 1 86 ? 9.654 -1.382 -9.546 1.00 90.69 86 ALA A CA 1
ATOM 665 C C . ALA A 1 86 ? 8.881 -0.548 -8.512 1.00 90.69 86 ALA A C 1
ATOM 667 O O . ALA A 1 86 ? 8.315 -1.104 -7.577 1.00 90.69 86 ALA A O 1
ATOM 668 N N . LEU A 1 87 ? 8.770 0.763 -8.726 1.00 91.00 87 LEU A N 1
ATOM 669 C CA . LEU A 1 87 ? 8.057 1.658 -7.814 1.00 91.00 87 LEU A CA 1
ATOM 670 C C . LEU A 1 87 ? 6.548 1.366 -7.747 1.00 91.00 87 LEU A C 1
ATOM 672 O O . LEU A 1 87 ? 5.958 1.406 -6.670 1.00 91.00 87 LEU A O 1
ATOM 676 N N . ALA A 1 88 ? 5.921 1.029 -8.876 1.00 92.31 88 ALA A N 1
ATOM 677 C CA . ALA A 1 88 ? 4.511 0.650 -8.897 1.00 92.31 88 ALA A CA 1
ATOM 678 C C . ALA A 1 88 ? 4.261 -0.639 -8.099 1.00 92.31 88 ALA A C 1
ATOM 680 O O . ALA A 1 88 ? 3.345 -0.687 -7.282 1.00 92.31 88 ALA A O 1
ATOM 681 N N . THR A 1 89 ? 5.089 -1.672 -8.285 1.00 92.12 89 THR A N 1
ATOM 682 C CA . THR A 1 89 ? 4.932 -2.945 -7.559 1.00 92.12 89 THR A CA 1
ATOM 683 C C . THR A 1 89 ? 5.114 -2.782 -6.052 1.00 92.12 89 THR A C 1
ATOM 685 O O . THR A 1 89 ? 4.310 -3.311 -5.286 1.00 92.12 89 THR A O 1
ATOM 688 N N . THR A 1 90 ? 6.104 -2.007 -5.603 1.00 95.00 90 THR A N 1
ATOM 689 C CA . THR A 1 90 ? 6.330 -1.772 -4.168 1.00 95.00 90 THR A CA 1
ATOM 690 C C . THR A 1 90 ? 5.204 -0.958 -3.540 1.00 95.00 90 THR A C 1
ATOM 692 O O . THR A 1 90 ? 4.765 -1.279 -2.434 1.00 95.00 90 THR A O 1
ATOM 695 N N . PHE A 1 91 ? 4.679 0.036 -4.262 1.00 94.69 91 PHE A N 1
ATOM 696 C CA . PHE A 1 91 ? 3.491 0.779 -3.851 1.00 94.69 91 PHE A CA 1
ATOM 697 C C . PHE A 1 91 ? 2.272 -0.141 -3.707 1.00 94.69 91 PHE A C 1
ATOM 699 O O . PHE A 1 91 ? 1.610 -0.117 -2.670 1.00 94.69 91 PHE A O 1
ATOM 706 N N . ILE A 1 92 ? 2.012 -0.999 -4.700 1.00 95.38 92 ILE A N 1
ATOM 707 C CA . ILE A 1 92 ? 0.892 -1.950 -4.671 1.00 95.38 92 ILE A CA 1
ATOM 708 C C . ILE A 1 92 ? 1.009 -2.890 -3.469 1.00 95.38 92 ILE A C 1
ATOM 710 O O . ILE A 1 92 ? 0.036 -3.050 -2.737 1.00 95.38 92 ILE A O 1
ATOM 714 N N . VAL A 1 93 ? 2.187 -3.475 -3.227 1.00 96.56 93 VAL A N 1
ATOM 715 C CA . VAL A 1 93 ? 2.411 -4.383 -2.088 1.00 96.56 93 VAL A CA 1
ATOM 716 C C . VAL A 1 93 ? 2.172 -3.665 -0.760 1.00 96.56 93 VAL A C 1
ATOM 718 O O . VAL A 1 93 ? 1.429 -4.166 0.081 1.00 96.56 93 VAL A O 1
ATOM 721 N N . SER A 1 94 ? 2.741 -2.469 -0.592 1.00 97.56 94 SER A N 1
ATOM 722 C CA . SER A 1 94 ? 2.583 -1.664 0.623 1.00 97.56 94 SER A CA 1
ATOM 723 C C . SER A 1 94 ? 1.112 -1.341 0.911 1.00 97.56 94 SER A C 1
ATOM 725 O O . SER A 1 94 ? 0.621 -1.589 2.016 1.00 97.56 94 SER A O 1
ATOM 727 N N . VAL A 1 95 ? 0.383 -0.850 -0.096 1.00 96.50 95 VAL A N 1
ATOM 728 C CA . VAL A 1 95 ? -1.037 -0.488 0.026 1.00 96.50 95 VAL A CA 1
ATOM 729 C C . VAL A 1 95 ? -1.910 -1.720 0.243 1.00 96.50 95 VAL A C 1
ATOM 731 O O . VAL A 1 95 ? -2.831 -1.674 1.059 1.00 96.50 95 VAL A O 1
ATOM 734 N N . ALA A 1 96 ? -1.635 -2.829 -0.444 1.00 96.44 96 ALA A N 1
ATOM 735 C CA . ALA A 1 96 ? -2.384 -4.068 -0.274 1.00 96.44 96 ALA A CA 1
ATOM 736 C C . ALA A 1 96 ? -2.221 -4.612 1.150 1.00 96.44 96 ALA A C 1
ATOM 738 O O . ALA A 1 96 ? -3.219 -4.869 1.821 1.00 96.44 96 ALA A O 1
ATOM 739 N N . CYS A 1 97 ? -0.987 -4.711 1.651 1.00 97.62 97 CYS A N 1
ATOM 740 C CA . CYS A 1 97 ? -0.717 -5.157 3.016 1.00 97.62 97 CYS A CA 1
ATOM 741 C C . CYS A 1 97 ? -1.336 -4.222 4.062 1.00 97.62 97 CYS A C 1
ATOM 743 O O . CYS A 1 97 ? -1.940 -4.709 5.016 1.00 97.62 97 CYS A O 1
ATOM 745 N N . PHE A 1 98 ? -1.249 -2.902 3.865 1.00 97.62 98 PHE A N 1
ATOM 746 C CA . PHE A 1 98 ? -1.936 -1.917 4.706 1.00 97.62 98 PHE A CA 1
ATOM 747 C C . PHE A 1 98 ? -3.450 -2.158 4.742 1.00 97.62 98 PHE A C 1
ATOM 749 O O . PHE A 1 98 ? -4.032 -2.286 5.818 1.00 97.62 98 PHE A O 1
ATOM 756 N N . THR A 1 99 ? -4.080 -2.256 3.568 1.00 96.19 99 THR A N 1
ATOM 757 C CA . THR A 1 99 ? -5.537 -2.394 3.437 1.00 96.19 99 THR A CA 1
ATOM 758 C C . THR A 1 99 ? -6.015 -3.707 4.052 1.00 96.19 99 THR A C 1
ATOM 760 O O . THR A 1 99 ? -6.963 -3.713 4.829 1.00 96.19 99 THR A O 1
ATOM 763 N N . ILE A 1 100 ? -5.336 -4.819 3.753 1.00 96.62 100 ILE A N 1
ATOM 764 C CA . ILE A 1 100 ? -5.665 -6.137 4.305 1.00 96.62 100 ILE A CA 1
ATOM 765 C C . ILE A 1 100 ? -5.520 -6.122 5.827 1.00 96.62 100 ILE A C 1
ATOM 767 O O . ILE A 1 100 ? -6.430 -6.568 6.518 1.00 96.62 100 ILE A O 1
ATOM 771 N N . ALA A 1 101 ? -4.418 -5.586 6.361 1.00 96.75 101 ALA A N 1
ATOM 772 C CA . ALA A 1 101 ? -4.210 -5.511 7.804 1.00 96.75 101 ALA A CA 1
ATOM 773 C C . ALA A 1 101 ? -5.300 -4.679 8.492 1.00 96.75 101 ALA A C 1
ATOM 775 O O . ALA A 1 101 ? -5.851 -5.116 9.499 1.00 96.75 101 ALA A O 1
ATOM 776 N N . LEU A 1 102 ? -5.651 -3.522 7.922 1.00 95.88 102 LEU A N 1
ATOM 777 C CA . LEU A 1 102 ? -6.709 -2.663 8.446 1.00 95.88 102 LEU A CA 1
ATOM 778 C C . LEU A 1 102 ? -8.057 -3.394 8.483 1.00 95.88 102 LEU A C 1
ATOM 780 O O . LEU A 1 102 ? -8.703 -3.436 9.525 1.00 95.88 102 LEU A O 1
ATOM 784 N N . VAL A 1 103 ? -8.441 -4.037 7.377 1.00 94.12 103 VAL A N 1
ATOM 785 C CA . VAL A 1 103 ? -9.692 -4.804 7.285 1.00 94.12 103 VAL A CA 1
ATOM 786 C C . VAL A 1 103 ? -9.698 -5.985 8.257 1.00 94.12 103 VAL A C 1
ATOM 788 O O . VAL A 1 103 ? -10.711 -6.252 8.897 1.00 94.12 103 VAL A O 1
ATOM 791 N N . VAL A 1 104 ? -8.572 -6.684 8.413 1.00 95.00 104 VAL A N 1
ATOM 792 C CA . VAL A 1 104 ? -8.449 -7.776 9.387 1.00 95.00 104 VAL A CA 1
ATOM 793 C C . VAL A 1 104 ? -8.628 -7.259 10.813 1.00 95.00 104 VAL A C 1
ATOM 795 O O . VAL A 1 104 ? -9.345 -7.894 11.582 1.00 95.00 104 VAL A O 1
ATOM 798 N N . PHE A 1 105 ? -8.021 -6.126 11.174 1.00 93.88 105 PHE A N 1
ATOM 799 C CA . PHE A 1 105 ? -8.192 -5.539 12.505 1.00 93.88 105 PHE A CA 1
ATOM 800 C C . PHE A 1 105 ? -9.634 -5.101 12.762 1.00 93.88 105 PHE A C 1
ATOM 802 O O . PHE A 1 105 ? -10.167 -5.411 13.821 1.00 93.88 105 PHE A O 1
ATOM 809 N N . GLU A 1 106 ? -10.301 -4.499 11.779 1.00 91.94 106 GLU A N 1
ATOM 810 C CA . GLU A 1 106 ? -11.718 -4.135 11.893 1.00 91.94 106 GLU A CA 1
ATOM 811 C C . GLU A 1 106 ? -12.630 -5.356 12.060 1.00 91.94 106 GLU A C 1
ATOM 813 O O . GLU A 1 106 ? -13.536 -5.349 12.889 1.00 91.94 106 GLU A O 1
ATOM 818 N N . ILE A 1 107 ? -12.400 -6.431 11.297 1.00 91.75 107 ILE A N 1
ATOM 819 C CA . ILE A 1 107 ? -13.191 -7.666 11.418 1.00 91.75 107 ILE A CA 1
ATOM 820 C C . ILE A 1 107 ? -12.978 -8.310 12.790 1.00 91.75 107 ILE A C 1
ATOM 822 O O . ILE A 1 107 ? -13.917 -8.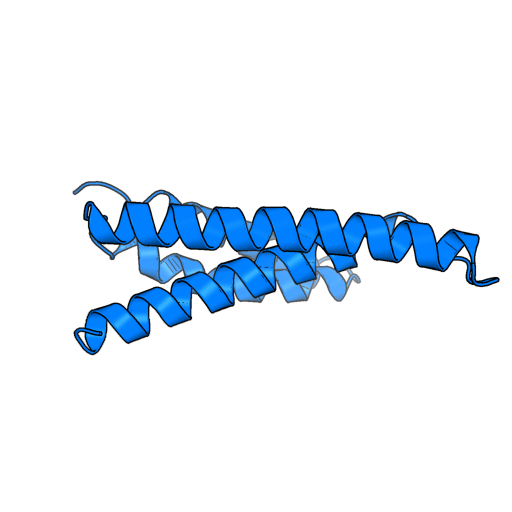846 13.377 1.00 91.75 107 ILE A O 1
ATOM 826 N N . ARG A 1 108 ? -11.741 -8.293 13.289 1.00 90.50 108 ARG A N 1
ATOM 827 C CA . ARG A 1 108 ? -11.393 -8.812 14.614 1.00 90.50 108 ARG A CA 1
ATOM 828 C C . ARG A 1 108 ? -12.091 -8.026 15.721 1.00 90.50 108 ARG A C 1
ATOM 830 O O . ARG A 1 108 ? -12.764 -8.627 16.554 1.00 90.50 108 ARG A O 1
ATOM 837 N N . GLU A 1 109 ? -12.058 -6.702 15.625 1.00 89.25 109 GLU A N 1
ATOM 838 C CA . GLU A 1 109 ? -12.751 -5.789 16.530 1.00 89.25 109 GLU A CA 1
ATOM 839 C C . GLU A 1 109 ? -14.271 -6.021 16.535 1.00 89.25 109 GLU A C 1
ATOM 841 O O . GLU A 1 109 ? -14.866 -6.191 17.596 1.00 89.25 109 GLU A O 1
ATOM 846 N N . GLN A 1 110 ? -14.897 -6.161 15.361 1.00 86.06 110 GLN A N 1
ATOM 847 C CA . GLN A 1 110 ? -16.327 -6.485 15.246 1.00 86.06 110 GLN A CA 1
ATOM 848 C C . GLN A 1 110 ? -16.700 -7.844 15.853 1.00 86.06 110 GLN A C 1
ATOM 850 O O . GLN A 1 110 ? -17.843 -8.048 16.261 1.00 86.06 110 GLN A O 1
ATOM 855 N N . ARG A 1 111 ? -15.755 -8.788 15.898 1.00 87.50 111 ARG A N 1
ATOM 856 C CA . ARG A 1 111 ? -15.935 -10.113 16.511 1.00 87.50 111 ARG A CA 1
ATOM 857 C C . ARG A 1 111 ? -15.579 -10.139 18.001 1.00 87.50 111 ARG A C 1
ATOM 859 O O . ARG A 1 111 ? -15.782 -11.176 18.626 1.00 87.50 111 ARG A O 1
ATOM 866 N N . GLY A 1 112 ? -15.066 -9.040 18.559 1.00 78.00 112 GLY A N 1
ATOM 867 C CA . GLY A 1 112 ? -14.620 -8.953 19.951 1.00 78.00 112 GLY A CA 1
ATOM 868 C C . GLY A 1 112 ? -13.337 -9.740 20.262 1.00 78.00 112 GLY A C 1
ATOM 869 O O . GLY A 1 112 ? -13.186 -10.198 21.393 1.00 78.00 112 GLY A O 1
ATOM 870 N N . ILE A 1 113 ? -12.449 -9.936 19.272 1.00 59.25 113 ILE A N 1
ATOM 871 C CA . ILE A 1 113 ? -11.189 -10.719 19.354 1.00 59.25 113 ILE A CA 1
ATOM 872 C C . ILE A 1 113 ? -9.975 -9.819 19.112 1.00 59.25 113 ILE A C 1
ATOM 874 O O . ILE A 1 113 ? -8.918 -10.027 19.750 1.00 59.25 113 ILE A O 1
#